Protein AF-A0A2G2ZQM7-F1 (afdb_monomer_lite)

pLDDT: mean 71.85, std 14.12, range [36.72, 92.0]

Structure (mmCIF, N/CA/C/O backbone):
data_AF-A0A2G2ZQM7-F1
#
_entry.id   AF-A0A2G2ZQM7-F1
#
loop_
_atom_site.group_PDB
_atom_site.id
_atom_site.type_symbol
_atom_site.label_atom_id
_atom_site.label_alt_id
_atom_site.label_comp_id
_atom_site.label_asym_id
_atom_site.label_entity_id
_atom_site.label_seq_id
_atom_site.pdbx_PDB_ins_code
_atom_site.Cartn_x
_atom_site.Cartn_y
_atom_site.Cartn_z
_atom_site.occupancy
_atom_site.B_iso_or_equiv
_atom_site.auth_seq_id
_atom_site.auth_comp_id
_atom_site.auth_asym_id
_atom_site.auth_atom_id
_atom_site.pdbx_PDB_model_num
ATOM 1 N N . MET A 1 1 ? -28.831 5.218 14.783 1.00 67.31 1 MET A N 1
ATOM 2 C CA . MET A 1 1 ? -27.540 4.769 14.214 1.00 67.31 1 MET A CA 1
ATOM 3 C C . MET A 1 1 ? -26.552 4.691 15.359 1.00 67.31 1 MET A C 1
ATOM 5 O O . MET A 1 1 ? -26.588 5.583 16.193 1.00 67.31 1 MET A O 1
ATOM 9 N N . ALA A 1 2 ? -25.766 3.619 15.454 1.00 77.88 2 ALA A N 1
ATOM 10 C CA . ALA A 1 2 ? -24.727 3.520 16.478 1.00 77.88 2 ALA A CA 1
ATOM 11 C C . ALA A 1 2 ? -23.602 4.521 16.178 1.00 77.88 2 ALA A C 1
ATOM 13 O O . ALA A 1 2 ? -23.262 4.715 15.007 1.00 77.88 2 ALA A O 1
ATOM 14 N N . ASP A 1 3 ? -23.059 5.153 17.216 1.00 80.06 3 ASP A N 1
ATOM 15 C CA . ASP A 1 3 ? -21.901 6.029 17.086 1.00 80.06 3 ASP A CA 1
ATOM 16 C C . ASP A 1 3 ? -20.621 5.185 17.069 1.00 80.06 3 ASP A C 1
ATOM 18 O O . ASP A 1 3 ? -20.220 4.597 18.070 1.00 80.06 3 ASP A O 1
ATOM 22 N N . TRP A 1 4 ? -19.997 5.090 15.897 1.00 80.69 4 TRP A N 1
ATOM 23 C CA . TRP A 1 4 ? -18.738 4.366 15.711 1.00 80.69 4 TRP A CA 1
ATOM 24 C C . TRP A 1 4 ? -17.511 5.226 16.050 1.00 80.69 4 TRP A C 1
ATOM 26 O O . TRP A 1 4 ? -16.384 4.728 16.001 1.00 80.69 4 TRP A O 1
ATOM 36 N N . SER A 1 5 ? -17.700 6.509 16.385 1.00 77.06 5 SER A N 1
ATOM 37 C CA . SER A 1 5 ? -16.606 7.408 16.763 1.00 77.06 5 SER A CA 1
ATOM 38 C C . SER A 1 5 ? -16.011 7.0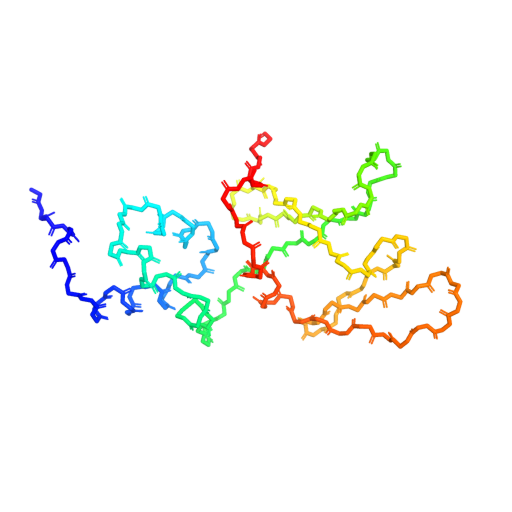68 18.134 1.00 77.06 5 SER A C 1
ATOM 40 O O . SER A 1 5 ? -14.817 7.285 18.346 1.00 77.06 5 SER A O 1
ATOM 42 N N . GLU A 1 6 ? -16.805 6.445 19.009 1.00 81.75 6 GLU A N 1
ATOM 43 C CA . GLU A 1 6 ? -16.419 5.997 20.355 1.00 81.75 6 GLU A CA 1
ATOM 44 C C . GLU A 1 6 ? -15.891 4.551 20.390 1.00 81.75 6 GLU A C 1
ATOM 46 O O . GLU A 1 6 ? -15.686 3.978 21.463 1.00 81.75 6 GLU A O 1
ATOM 51 N N . LEU A 1 7 ? -15.664 3.931 19.225 1.00 86.81 7 LEU A N 1
ATOM 52 C CA . LEU A 1 7 ? -15.169 2.560 19.165 1.00 86.81 7 LEU A CA 1
ATOM 53 C C . LEU A 1 7 ? -13.805 2.439 19.865 1.00 86.81 7 LEU A C 1
ATOM 55 O O . LEU A 1 7 ? -12.894 3.239 19.642 1.00 86.81 7 LEU A O 1
ATOM 59 N N . GLN A 1 8 ? -13.656 1.400 20.689 1.00 90.25 8 GLN A N 1
ATOM 60 C CA . GLN A 1 8 ? -12.421 1.145 21.425 1.00 90.25 8 GLN A CA 1
ATOM 61 C C . GLN A 1 8 ? -11.218 1.013 20.484 1.00 90.25 8 GLN A C 1
ATOM 63 O O . GLN A 1 8 ? -11.289 0.385 19.425 1.00 90.25 8 GLN A O 1
ATOM 68 N N . HIS A 1 9 ? -10.083 1.560 20.918 1.00 89.69 9 HIS A N 1
ATOM 69 C CA . HIS A 1 9 ? -8.844 1.581 20.143 1.00 89.69 9 HIS A CA 1
ATOM 70 C C . HIS A 1 9 ? -8.402 0.179 19.689 1.00 89.69 9 HIS A C 1
ATOM 72 O O . HIS A 1 9 ? -7.989 -0.002 18.545 1.00 89.69 9 HIS A O 1
ATOM 78 N N . ASP A 1 10 ? -8.547 -0.831 20.547 1.00 90.19 10 ASP A N 1
ATOM 79 C CA . ASP A 1 10 ? -8.153 -2.208 20.229 1.00 90.19 10 ASP A CA 1
ATOM 80 C C . ASP A 1 10 ? -8.984 -2.802 19.086 1.00 90.19 10 ASP A C 1
ATOM 82 O O . ASP A 1 10 ? -8.451 -3.495 18.218 1.00 90.19 10 ASP A O 1
ATOM 86 N N . LEU A 1 11 ? -10.274 -2.462 19.018 1.00 92.00 11 LEU A N 1
ATOM 87 C CA . LEU A 1 11 ? -11.148 -2.885 17.926 1.00 92.00 11 LEU A CA 1
ATOM 88 C C . LEU A 1 11 ? -10.771 -2.194 16.616 1.00 92.00 11 LEU A C 1
ATOM 90 O O . LEU A 1 11 ? -10.732 -2.847 15.576 1.00 92.00 11 LEU A O 1
ATOM 94 N N . LEU A 1 12 ? -10.415 -0.907 16.656 1.00 91.38 12 LEU A N 1
ATOM 95 C CA . LEU A 1 12 ? -9.915 -0.192 15.478 1.00 91.38 12 LEU A CA 1
ATOM 96 C C . LEU A 1 12 ? -8.636 -0.833 14.924 1.00 91.38 12 LEU A C 1
ATOM 98 O O . LEU A 1 12 ? -8.486 -0.946 13.706 1.00 91.38 12 LEU A O 1
ATOM 102 N N . VAL A 1 13 ? -7.733 -1.292 15.800 1.00 90.88 13 VAL A N 1
ATOM 103 C CA . VAL A 1 13 ? -6.507 -2.004 15.401 1.00 90.88 13 VAL A CA 1
ATOM 104 C C . VAL A 1 13 ? -6.841 -3.330 14.716 1.00 90.88 13 VAL A C 1
ATOM 106 O O . VAL A 1 13 ? -6.211 -3.682 13.718 1.00 90.88 13 VAL A O 1
ATOM 109 N N . VAL A 1 14 ? -7.826 -4.073 15.225 1.00 90.81 14 VAL A N 1
ATOM 110 C CA . VAL A 1 14 ? -8.284 -5.316 14.587 1.00 90.81 14 VAL A CA 1
ATOM 111 C C . VAL A 1 14 ? -8.900 -5.021 13.221 1.00 90.81 14 VAL A C 1
ATOM 113 O O . VAL A 1 14 ? -8.526 -5.663 12.245 1.00 90.81 14 VAL A O 1
ATOM 116 N N . ILE A 1 15 ? -9.776 -4.018 13.123 1.00 90.56 15 ILE A N 1
ATOM 117 C CA . ILE A 1 15 ? -10.425 -3.638 11.862 1.00 90.56 15 ILE A CA 1
ATOM 118 C C . ILE A 1 15 ? -9.377 -3.280 10.812 1.00 90.56 15 ILE A C 1
ATOM 120 O O . ILE A 1 15 ? -9.380 -3.864 9.732 1.00 90.56 15 ILE A O 1
ATOM 124 N N . VAL A 1 16 ? -8.439 -2.382 11.124 1.00 88.94 16 VAL A N 1
ATOM 125 C CA . VAL A 1 16 ? -7.451 -1.927 10.135 1.00 88.94 16 VAL A CA 1
ATOM 126 C C . VAL A 1 16 ? -6.531 -3.059 9.656 1.00 88.94 16 VAL A C 1
ATOM 128 O O . VAL A 1 16 ? -6.118 -3.063 8.498 1.00 88.94 16 VAL A O 1
ATOM 131 N N . LYS A 1 17 ? -6.252 -4.055 10.511 1.00 88.56 17 LYS A N 1
ATOM 132 C CA . LYS A 1 17 ? -5.472 -5.252 10.154 1.00 88.56 17 LYS A CA 1
ATOM 133 C C . LYS A 1 17 ? -6.198 -6.168 9.175 1.00 88.56 17 LYS A C 1
ATOM 135 O O . LYS A 1 17 ? -5.524 -6.888 8.439 1.00 88.56 17 LYS A O 1
ATOM 140 N N . LEU A 1 18 ? -7.532 -6.144 9.181 1.00 87.88 18 LEU A N 1
ATOM 141 C CA . LEU A 1 18 ? -8.398 -6.923 8.293 1.00 87.88 18 LEU A CA 1
ATOM 142 C C . LEU A 1 18 ? -8.670 -6.222 6.955 1.00 87.88 18 LEU A C 1
ATOM 144 O O . LEU A 1 18 ? -9.203 -6.843 6.037 1.00 87.88 18 LEU A O 1
ATOM 148 N N . ILE A 1 19 ? -8.300 -4.945 6.820 1.00 86.19 19 ILE A N 1
ATOM 149 C CA . ILE A 1 19 ? -8.434 -4.225 5.557 1.00 86.19 19 ILE A CA 1
ATOM 150 C C . ILE A 1 19 ? -7.381 -4.737 4.566 1.00 86.19 19 ILE A C 1
ATOM 152 O O . ILE A 1 19 ? -6.170 -4.584 4.767 1.00 86.19 19 ILE A O 1
ATOM 156 N N . ASN A 1 20 ? -7.871 -5.323 3.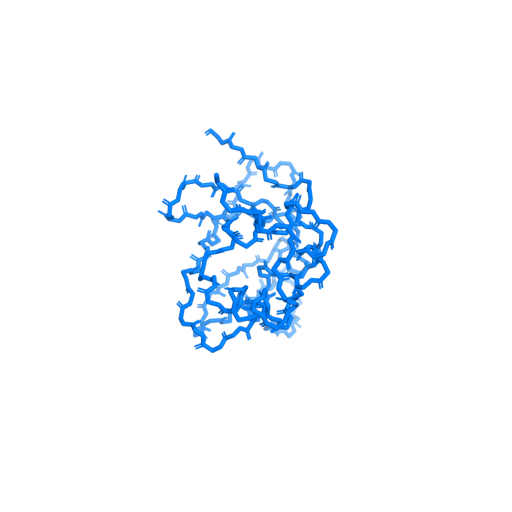473 1.00 81.19 20 ASN A N 1
ATOM 157 C CA . ASN A 1 20 ? -7.051 -5.948 2.431 1.00 81.19 20 ASN A CA 1
ATOM 158 C C . ASN A 1 20 ? -6.781 -5.031 1.232 1.00 81.19 20 ASN A C 1
ATOM 160 O O . ASN A 1 20 ? -5.840 -5.279 0.475 1.00 81.19 20 ASN A O 1
ATOM 164 N N . LEU A 1 21 ? -7.598 -3.991 1.062 1.00 79.06 21 LEU A N 1
ATOM 165 C CA . LEU A 1 21 ? -7.498 -3.017 -0.018 1.00 79.06 21 LEU A CA 1
ATOM 166 C C . LEU A 1 21 ? -6.836 -1.739 0.497 1.00 79.06 21 LEU A C 1
ATOM 168 O O . LEU A 1 21 ? -7.164 -1.230 1.569 1.00 79.06 21 LEU A O 1
ATOM 172 N N . ILE A 1 22 ? -5.879 -1.215 -0.263 1.00 78.06 22 ILE A N 1
ATOM 173 C CA . ILE A 1 22 ? -5.207 0.046 0.079 1.00 78.06 22 ILE A CA 1
ATOM 174 C C . ILE A 1 22 ? -6.197 1.209 0.053 1.00 78.06 22 ILE A C 1
ATOM 176 O O . ILE A 1 22 ? -6.111 2.112 0.874 1.00 78.06 22 ILE A O 1
ATOM 180 N N . GLU A 1 23 ? -7.168 1.155 -0.843 1.00 78.94 23 GLU A N 1
ATOM 181 C CA . GLU A 1 23 ? -8.231 2.131 -1.024 1.00 78.94 23 GLU A CA 1
ATOM 182 C C . GLU A 1 23 ? -9.060 2.284 0.245 1.00 78.94 23 GLU A C 1
ATOM 184 O O . GLU A 1 23 ? -9.154 3.377 0.801 1.00 78.94 23 GLU A O 1
ATOM 189 N N . ASP A 1 24 ? -9.570 1.162 0.749 1.00 85.44 24 ASP A N 1
ATOM 190 C CA . ASP A 1 24 ? -10.365 1.116 1.971 1.00 85.44 24 ASP A CA 1
ATOM 191 C C . ASP A 1 24 ? -9.543 1.565 3.179 1.00 85.44 24 ASP A C 1
ATOM 193 O O . ASP A 1 24 ? -10.053 2.234 4.077 1.00 85.44 24 ASP A O 1
ATOM 197 N N . TYR A 1 25 ? -8.245 1.258 3.194 1.00 85.50 25 TYR A N 1
ATOM 198 C CA . TYR A 1 25 ? -7.353 1.717 4.250 1.00 85.50 25 TYR A CA 1
ATOM 199 C C . TYR A 1 25 ? -7.134 3.230 4.208 1.00 85.50 25 TYR A C 1
ATOM 201 O O . TYR A 1 25 ? -7.102 3.887 5.252 1.00 85.50 25 TYR A O 1
ATOM 209 N N . LEU A 1 26 ? -6.986 3.805 3.014 1.00 81.50 26 LEU A N 1
ATOM 210 C CA . LEU A 1 26 ? -6.871 5.249 2.854 1.00 81.50 26 LEU A CA 1
ATOM 211 C C . LEU A 1 26 ? -8.167 5.933 3.293 1.00 81.50 26 LEU A C 1
ATOM 213 O O . LEU A 1 26 ? -8.101 6.892 4.060 1.00 81.50 26 LEU A O 1
ATOM 217 N N . SER A 1 27 ? -9.329 5.394 2.920 1.00 87.31 27 SER A N 1
ATOM 218 C CA . SER A 1 27 ? -10.622 5.875 3.412 1.00 87.31 27 SER A CA 1
ATOM 219 C C . SER A 1 27 ? -10.722 5.780 4.937 1.00 87.31 27 SER A C 1
ATOM 221 O O . SER A 1 27 ? -11.035 6.781 5.584 1.00 87.31 27 SER A O 1
ATOM 223 N N . PHE A 1 28 ? -10.355 4.639 5.529 1.00 89.06 28 PHE A N 1
ATOM 224 C CA . PHE A 1 28 ? -10.327 4.426 6.982 1.00 89.06 28 PHE A CA 1
ATOM 225 C C . PHE A 1 28 ? -9.510 5.509 7.700 1.00 89.06 28 PHE A C 1
ATOM 227 O O . PHE A 1 28 ? -9.928 6.066 8.715 1.00 89.06 28 PHE A O 1
ATOM 234 N N . ARG A 1 29 ? -8.353 5.864 7.135 1.00 87.19 29 ARG A N 1
ATOM 235 C CA . ARG A 1 29 ? -7.428 6.853 7.697 1.00 87.19 29 ARG A CA 1
ATOM 236 C C . ARG A 1 29 ? -7.967 8.289 7.664 1.00 87.19 29 ARG A C 1
ATOM 238 O O . ARG A 1 29 ? -7.479 9.125 8.419 1.00 87.19 29 ARG A O 1
ATOM 245 N N . THR A 1 30 ? -8.957 8.580 6.819 1.00 87.31 30 THR A N 1
ATOM 246 C CA . THR A 1 30 ? -9.537 9.929 6.656 1.00 87.31 30 THR A CA 1
ATOM 247 C C . THR A 1 30 ? -10.762 10.212 7.526 1.00 87.31 30 THR A C 1
ATOM 249 O O . THR A 1 30 ? -11.210 11.353 7.562 1.00 87.31 30 THR A O 1
ATOM 252 N N . ILE A 1 31 ? -11.285 9.219 8.254 1.00 88.12 31 ILE A N 1
ATOM 253 C CA . ILE A 1 31 ? -12.535 9.352 9.023 1.00 88.12 31 ILE A CA 1
ATOM 254 C C . ILE A 1 31 ? -12.410 10.401 10.134 1.00 88.12 31 ILE A C 1
ATOM 256 O O . ILE A 1 31 ? -13.164 11.371 10.174 1.00 88.12 31 ILE A O 1
ATOM 260 N N . CYS A 1 32 ? -11.457 10.222 11.050 1.00 88.06 32 CYS A N 1
ATOM 261 C CA . CYS A 1 32 ? -11.164 11.183 12.111 1.00 88.06 32 CYS A CA 1
ATOM 262 C C . CYS A 1 32 ? -9.764 10.941 12.700 1.00 88.06 32 CYS A C 1
ATOM 264 O O . CYS A 1 32 ? -9.055 10.007 12.318 1.00 88.06 32 CYS A O 1
ATOM 266 N N . LYS A 1 33 ? -9.353 11.782 13.659 1.00 87.25 33 LYS A N 1
ATOM 267 C CA . LYS A 1 33 ? -8.008 11.717 14.256 1.00 87.25 33 LYS A CA 1
ATOM 268 C C . LYS A 1 33 ? -7.710 10.380 14.947 1.00 87.25 33 LYS A C 1
ATOM 270 O O . LYS A 1 33 ? -6.592 9.894 14.812 1.00 87.25 33 LYS A O 1
ATOM 275 N N . SER A 1 34 ? -8.665 9.777 15.660 1.00 87.50 34 SER A N 1
ATOM 276 C CA . SER A 1 34 ? -8.431 8.503 16.362 1.00 87.50 34 SER A CA 1
ATOM 277 C C . SER A 1 34 ? -8.180 7.352 15.384 1.00 87.50 34 SER A C 1
ATOM 279 O O . SER A 1 34 ? -7.240 6.584 15.565 1.00 87.50 34 SER A O 1
ATOM 281 N N . TRP A 1 35 ? -8.935 7.295 14.287 1.00 90.56 35 TRP A N 1
ATOM 282 C CA . TRP A 1 35 ? -8.758 6.296 13.229 1.00 90.56 35 TRP A CA 1
ATOM 283 C C . TRP A 1 35 ? -7.458 6.526 12.450 1.00 90.56 35 TRP A C 1
ATOM 285 O O . TRP A 1 35 ? -6.722 5.579 12.169 1.00 90.56 35 TRP A O 1
ATOM 295 N N . TYR A 1 36 ? -7.117 7.791 12.179 1.00 88.50 36 TYR A N 1
ATOM 296 C CA . TYR A 1 36 ? -5.854 8.164 11.540 1.00 88.50 36 TYR A CA 1
ATOM 297 C C . TYR A 1 36 ? -4.629 7.666 12.320 1.00 88.50 36 TYR A C 1
ATOM 299 O O . TYR A 1 36 ? -3.679 7.168 11.716 1.00 88.50 36 TYR A O 1
ATO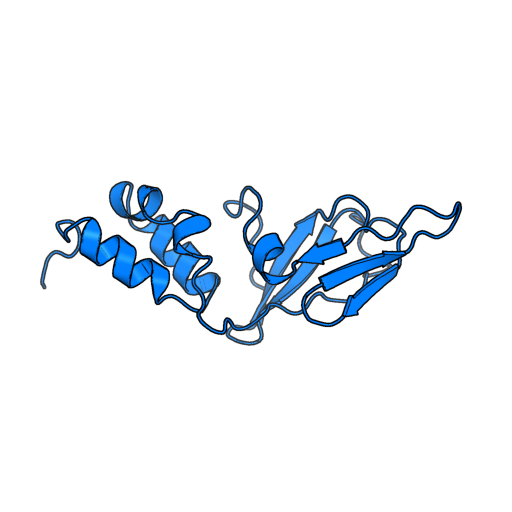M 307 N N . VAL A 1 37 ? -4.646 7.798 13.652 1.00 88.50 37 VAL A N 1
ATOM 308 C CA . VAL A 1 37 ? -3.545 7.367 14.531 1.00 88.50 37 VAL A CA 1
ATOM 309 C C . VAL A 1 37 ? -3.385 5.846 14.519 1.00 88.50 37 VAL A C 1
ATOM 311 O O . VAL A 1 37 ? -2.259 5.352 14.511 1.00 88.50 37 VAL A O 1
ATOM 314 N N . VAL A 1 38 ? -4.491 5.101 14.462 1.00 90.19 38 VAL A N 1
ATOM 315 C CA . VAL A 1 38 ? -4.481 3.631 14.399 1.00 90.19 38 VAL A CA 1
ATOM 316 C C . VAL A 1 38 ? -4.009 3.116 13.036 1.00 90.19 38 VAL A C 1
ATOM 318 O O . VAL A 1 38 ? -3.365 2.063 12.959 1.00 90.19 38 VAL A O 1
ATOM 321 N N . ALA A 1 39 ? -4.285 3.862 11.965 1.00 87.81 39 ALA A N 1
ATOM 322 C CA . ALA A 1 39 ? -3.887 3.563 10.593 1.00 87.81 39 ALA A CA 1
ATOM 323 C C . ALA A 1 39 ? -2.380 3.782 10.365 1.00 87.81 39 ALA A C 1
ATOM 325 O O . ALA A 1 39 ? -1.935 4.690 9.652 1.00 87.81 39 ALA A O 1
ATOM 326 N N . THR A 1 40 ? -1.581 2.923 10.995 1.00 85.56 40 THR A N 1
ATOM 327 C CA . THR A 1 40 ? -0.130 2.855 10.833 1.00 85.56 40 THR A CA 1
ATOM 328 C C . THR A 1 40 ? 0.259 1.796 9.806 1.00 85.56 40 THR A C 1
ATOM 330 O O . THR A 1 40 ? -0.411 0.775 9.648 1.00 85.56 40 THR A O 1
ATOM 333 N N . LYS A 1 41 ? 1.421 1.984 9.167 1.00 75.62 41 LYS A N 1
ATOM 334 C CA . LYS A 1 41 ? 2.008 0.995 8.246 1.00 75.62 41 LYS A CA 1
ATOM 335 C C . LYS A 1 41 ? 2.173 -0.384 8.896 1.00 75.62 41 LYS A C 1
ATOM 337 O O . LYS A 1 41 ? 1.988 -1.385 8.221 1.00 75.62 41 LYS A O 1
ATOM 342 N N . GLY A 1 42 ? 2.504 -0.448 10.187 1.00 79.62 42 GLY A N 1
ATOM 343 C CA . GLY A 1 42 ? 2.639 -1.718 10.909 1.00 79.62 42 GLY A CA 1
ATOM 344 C C . GLY A 1 42 ? 1.307 -2.448 11.071 1.00 79.62 42 GLY A C 1
ATOM 345 O O . GLY A 1 42 ? 1.248 -3.657 10.885 1.00 79.62 42 GLY A O 1
ATOM 346 N N . ASN A 1 43 ? 0.229 -1.710 11.342 1.00 81.81 43 ASN A N 1
ATOM 347 C CA . ASN A 1 43 ? -1.107 -2.292 11.444 1.00 81.81 43 ASN A CA 1
ATOM 348 C C . ASN A 1 43 ? -1.682 -2.666 10.075 1.00 81.81 43 ASN A C 1
ATOM 350 O O . ASN A 1 43 ? -2.425 -3.637 9.979 1.00 81.81 43 ASN A O 1
ATOM 354 N N . PHE A 1 44 ? -1.312 -1.938 9.020 1.00 76.00 44 PHE A N 1
ATOM 355 C CA . PHE A 1 44 ? -1.672 -2.331 7.665 1.00 76.00 44 PHE A CA 1
ATOM 356 C C . PHE A 1 44 ? -0.822 -3.487 7.153 1.00 76.00 44 PHE A C 1
ATOM 358 O O . PHE A 1 44 ? -1.329 -4.290 6.410 1.00 76.00 44 PHE A O 1
ATOM 365 N N . ASN A 1 45 ? 0.447 -3.642 7.512 1.00 70.25 45 ASN A N 1
ATOM 366 C CA . ASN A 1 45 ? 1.265 -4.749 7.001 1.00 70.25 45 ASN A CA 1
ATOM 367 C C . ASN A 1 45 ? 0.998 -6.064 7.765 1.00 70.25 45 ASN A C 1
ATOM 369 O O . ASN A 1 45 ? 1.917 -6.643 8.337 1.00 70.25 45 ASN A O 1
ATOM 373 N N . SER A 1 46 ? -0.262 -6.509 7.797 1.00 67.94 46 SER A N 1
ATOM 374 C CA . SER A 1 46 ? -0.668 -7.815 8.326 1.00 67.94 46 SER A CA 1
ATOM 375 C C . SER A 1 46 ? -0.322 -8.951 7.357 1.00 67.94 46 SER A C 1
ATOM 377 O O . SER A 1 46 ? -0.179 -8.722 6.154 1.00 67.94 46 SER A O 1
ATOM 379 N N . ASP A 1 47 ? -0.264 -10.187 7.867 1.00 66.62 47 ASP A N 1
ATOM 380 C CA . ASP A 1 47 ? 0.029 -11.410 7.094 1.00 66.62 47 ASP A CA 1
ATOM 381 C C . ASP A 1 47 ? -1.067 -11.793 6.077 1.00 66.62 47 ASP A C 1
ATOM 383 O O . ASP A 1 47 ? -1.011 -12.851 5.448 1.00 66.62 47 ASP A O 1
ATOM 387 N N . LEU A 1 48 ? -2.092 -10.953 5.908 1.00 67.69 48 LEU A N 1
ATOM 388 C CA . LEU A 1 48 ? -3.188 -11.229 4.992 1.00 67.69 48 LEU A CA 1
ATOM 389 C C . LEU A 1 48 ? -2.754 -11.063 3.526 1.00 67.69 48 LEU A C 1
ATOM 391 O O . LEU A 1 48 ? -2.062 -10.095 3.178 1.00 67.69 48 LEU A O 1
ATOM 395 N N . PRO A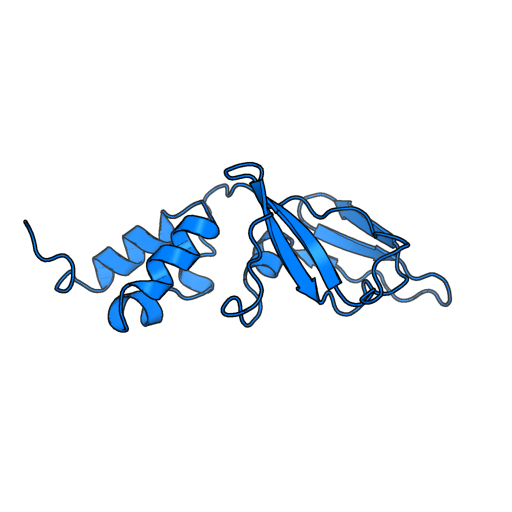 1 49 ? -3.194 -11.970 2.633 1.00 64.81 49 PRO A N 1
ATOM 396 C CA . PRO A 1 49 ? -2.959 -11.837 1.205 1.00 64.81 49 PRO A CA 1
ATOM 397 C C . PRO A 1 49 ? -3.709 -10.611 0.671 1.00 64.81 49 PRO A C 1
ATOM 399 O O . PRO A 1 49 ? -4.935 -10.573 0.624 1.00 64.81 49 PRO A O 1
ATOM 402 N N . ARG A 1 50 ? -2.947 -9.591 0.268 1.00 72.69 50 ARG A N 1
ATOM 403 C CA . ARG A 1 50 ? -3.471 -8.327 -0.272 1.00 72.69 50 ARG A CA 1
ATOM 404 C C . ARG A 1 50 ? -3.479 -8.334 -1.786 1.00 72.69 50 ARG A C 1
ATOM 406 O O . ARG A 1 50 ? -2.560 -8.886 -2.399 1.00 72.69 50 ARG A O 1
ATOM 413 N N . VAL A 1 51 ? -4.474 -7.659 -2.359 1.00 72.12 51 VAL A N 1
ATOM 414 C CA . VAL A 1 51 ? -4.537 -7.398 -3.799 1.00 72.12 51 VAL A CA 1
ATOM 415 C C . VAL A 1 51 ? -3.425 -6.402 -4.143 1.00 72.12 51 VAL A C 1
ATOM 417 O O . VAL A 1 51 ? -3.434 -5.279 -3.632 1.00 72.12 51 VAL A O 1
ATOM 420 N N . PRO A 1 52 ? -2.427 -6.796 -4.951 1.00 72.69 52 PRO A N 1
ATOM 421 C CA . PRO A 1 52 ? -1.364 -5.888 -5.336 1.00 72.69 52 PRO A CA 1
ATOM 422 C C . PRO A 1 52 ? -1.883 -4.878 -6.359 1.00 72.69 52 PRO A C 1
ATOM 424 O O . PRO A 1 52 ? -2.724 -5.194 -7.200 1.00 72.69 52 PRO A O 1
ATOM 427 N N . TRP A 1 53 ? -1.330 -3.671 -6.320 1.00 77.62 53 TRP A N 1
ATOM 428 C CA . TRP A 1 53 ? -1.481 -2.728 -7.420 1.00 77.62 53 TRP A CA 1
ATOM 429 C C . TRP A 1 53 ? -0.468 -3.048 -8.516 1.00 77.62 53 TRP A C 1
ATOM 431 O O . TRP A 1 53 ? 0.691 -3.362 -8.234 1.00 77.62 53 TRP A O 1
ATOM 441 N N . LEU A 1 54 ? -0.905 -2.956 -9.768 1.00 78.81 54 LEU A N 1
ATOM 442 C CA . LEU A 1 54 ? -0.095 -3.266 -10.938 1.00 78.81 54 LEU A CA 1
ATOM 443 C C . LEU A 1 54 ? 0.697 -2.036 -11.362 1.00 78.81 54 LEU A C 1
ATOM 445 O O . LEU A 1 54 ? 0.120 -1.028 -11.749 1.00 78.81 54 LEU A O 1
ATOM 449 N N . MET A 1 55 ? 2.022 -2.105 -11.317 1.00 79.06 55 MET A N 1
ATOM 450 C CA . MET A 1 55 ? 2.847 -1.037 -11.875 1.00 79.06 55 MET A CA 1
ATOM 451 C C . MET A 1 55 ? 2.695 -1.014 -13.402 1.00 79.06 55 MET A C 1
ATOM 453 O O . MET A 1 55 ? 2.894 -2.032 -14.064 1.00 79.06 55 MET A O 1
ATOM 457 N N . LEU A 1 56 ? 2.351 0.145 -13.954 1.00 79.62 56 LEU A N 1
ATOM 458 C CA . LEU A 1 56 ? 2.252 0.361 -15.392 1.00 79.62 56 LEU A CA 1
ATOM 459 C C . LEU A 1 56 ? 3.641 0.585 -16.002 1.00 79.62 56 LEU A C 1
ATOM 461 O O . LEU A 1 56 ? 4.589 0.990 -15.320 1.00 79.62 56 LEU A O 1
ATOM 465 N N . ALA A 1 57 ? 3.747 0.308 -17.302 1.00 76.12 57 ALA A N 1
ATOM 466 C CA . ALA A 1 57 ? 4.952 0.581 -18.073 1.00 76.12 57 ALA A CA 1
ATOM 467 C C . ALA A 1 57 ? 5.301 2.079 -18.050 1.00 76.12 57 ALA A C 1
ATOM 469 O O . ALA A 1 57 ? 4.453 2.929 -17.774 1.00 76.12 57 ALA A O 1
ATOM 470 N N . GLU A 1 58 ? 6.572 2.394 -18.315 1.00 73.25 58 GLU A N 1
ATOM 471 C CA . GLU A 1 58 ? 6.970 3.788 -18.515 1.00 73.25 58 GLU A CA 1
ATOM 472 C C . GLU A 1 58 ? 6.263 4.343 -19.739 1.00 73.25 58 GLU A C 1
ATOM 474 O O . GLU A 1 58 ? 6.254 3.707 -20.791 1.00 73.25 58 GLU A O 1
ATOM 479 N N . ASP A 1 59 ? 5.692 5.522 -19.570 1.00 72.25 59 ASP A N 1
ATOM 480 C CA . ASP A 1 59 ? 5.056 6.261 -20.639 1.00 72.25 59 ASP A CA 1
ATOM 481 C C . ASP A 1 59 ? 6.119 7.184 -21.240 1.00 72.25 59 ASP A C 1
ATOM 483 O O . ASP A 1 59 ? 6.749 7.963 -20.519 1.00 72.25 59 ASP A O 1
ATOM 487 N N . GLU A 1 60 ? 6.418 7.020 -22.529 1.00 68.06 60 GLU A N 1
ATOM 488 C CA . GLU A 1 60 ? 7.515 7.756 -23.170 1.00 68.06 60 GLU A CA 1
ATOM 489 C C . GLU A 1 60 ? 7.205 9.250 -23.315 1.00 68.06 60 GLU A C 1
ATOM 491 O O . GLU A 1 60 ? 8.148 10.044 -23.381 1.00 68.06 60 GLU A O 1
ATOM 496 N N . ASP A 1 61 ? 5.919 9.602 -23.268 1.00 69.44 61 ASP A N 1
ATOM 497 C CA . ASP A 1 61 ? 5.383 10.956 -23.401 1.00 69.44 61 ASP A CA 1
ATOM 498 C C . ASP A 1 61 ? 5.110 11.639 -22.042 1.00 69.44 61 ASP A C 1
ATOM 500 O O . ASP A 1 61 ? 4.675 12.789 -22.003 1.00 69.44 61 ASP A O 1
ATOM 504 N N . ASP A 1 62 ? 5.353 10.965 -20.907 1.00 69.88 62 ASP A N 1
ATOM 505 C CA . ASP A 1 62 ? 5.204 11.574 -19.576 1.00 69.88 62 ASP A CA 1
ATOM 506 C C . ASP A 1 62 ? 6.451 12.411 -19.246 1.00 69.88 62 ASP A C 1
ATOM 508 O O . ASP A 1 62 ? 7.556 11.885 -19.064 1.00 69.88 62 ASP A O 1
ATOM 512 N N . ASP A 1 63 ? 6.262 13.730 -19.149 1.00 65.38 63 ASP A N 1
ATOM 513 C CA . ASP A 1 63 ? 7.304 14.697 -18.776 1.00 65.38 63 ASP A CA 1
ATOM 514 C C . ASP A 1 63 ? 7.948 14.361 -17.420 1.00 65.38 63 ASP A C 1
ATOM 516 O O . ASP A 1 63 ? 9.117 14.671 -17.168 1.00 65.38 63 ASP A O 1
ATOM 520 N N . ASP A 1 64 ? 7.212 13.680 -16.539 1.00 69.00 64 ASP A N 1
ATOM 521 C CA . ASP A 1 64 ? 7.677 13.292 -15.217 1.00 69.00 64 ASP A CA 1
ATOM 522 C C . ASP A 1 64 ? 8.081 11.813 -15.160 1.00 69.00 64 ASP A C 1
ATOM 524 O O . ASP A 1 64 ? 7.418 10.952 -14.570 1.00 69.00 64 ASP A O 1
ATOM 528 N N . ARG A 1 65 ? 9.272 11.535 -15.699 1.00 67.00 65 ARG A N 1
ATOM 529 C CA . ARG A 1 65 ? 9.917 10.211 -15.626 1.00 67.00 65 ARG A CA 1
ATOM 530 C C . ARG A 1 65 ? 10.358 9.805 -14.219 1.00 67.00 65 ARG A C 1
ATOM 532 O O . ARG A 1 65 ? 10.915 8.720 -14.032 1.00 67.00 65 ARG A O 1
ATOM 539 N N . THR A 1 66 ? 10.163 10.665 -13.216 1.00 70.06 66 THR A N 1
ATOM 540 C CA . THR A 1 66 ? 10.523 10.345 -11.829 1.00 70.06 66 THR A CA 1
ATOM 541 C C . THR A 1 66 ? 9.480 9.478 -11.132 1.00 70.06 66 THR A C 1
ATOM 543 O O . THR A 1 66 ? 9.781 8.821 -10.127 1.00 70.06 66 THR A O 1
ATOM 546 N N . CYS A 1 67 ? 8.281 9.409 -11.708 1.00 73.31 67 CYS A N 1
ATOM 547 C CA . CYS A 1 67 ? 7.138 8.712 -11.155 1.00 73.31 67 CYS A CA 1
ATOM 548 C C . CYS A 1 67 ? 6.766 7.450 -11.937 1.00 73.31 67 CYS A C 1
ATOM 550 O O . CYS A 1 67 ? 6.898 7.363 -13.153 1.00 73.31 67 CYS A O 1
ATOM 552 N N . ARG A 1 68 ? 6.244 6.457 -11.216 1.00 77.44 68 ARG A N 1
ATOM 553 C CA . ARG A 1 68 ? 5.597 5.269 -11.771 1.00 77.44 68 ARG A CA 1
ATOM 554 C C . ARG A 1 68 ? 4.113 5.311 -11.453 1.00 77.44 68 ARG A C 1
ATOM 556 O O . ARG A 1 68 ? 3.717 5.684 -10.347 1.00 77.44 68 ARG A O 1
ATOM 563 N N . LYS A 1 69 ? 3.306 4.928 -12.436 1.00 81.50 69 LYS A N 1
ATOM 564 C CA . LYS A 1 69 ? 1.861 4.772 -12.288 1.00 81.50 69 LYS A CA 1
ATOM 565 C C . LYS A 1 69 ? 1.584 3.348 -11.807 1.00 81.50 69 LYS A C 1
ATOM 567 O O . LYS A 1 69 ? 2.182 2.396 -12.301 1.00 81.50 69 LYS A O 1
ATOM 572 N N . PHE A 1 70 ? 0.693 3.208 -10.843 1.00 81.00 70 PHE A N 1
ATOM 573 C CA . PHE A 1 70 ? 0.213 1.940 -10.318 1.00 81.00 70 PHE A CA 1
ATOM 574 C C . PHE A 1 70 ? -1.292 1.882 -10.525 1.00 81.00 70 PHE A C 1
ATOM 576 O O . PHE A 1 70 ? -1.978 2.853 -10.232 1.00 81.00 70 PHE A O 1
ATOM 583 N N . PHE A 1 71 ? -1.804 0.759 -11.001 1.00 82.25 71 PHE A N 1
ATOM 584 C CA . PHE A 1 71 ? -3.204 0.553 -11.325 1.00 82.25 71 PHE A CA 1
ATOM 585 C C . PHE A 1 71 ? -3.847 -0.431 -10.354 1.00 82.25 71 PHE A C 1
ATOM 587 O O . PHE A 1 71 ? -3.320 -1.522 -10.115 1.00 82.25 71 PHE A O 1
ATOM 594 N N . SER A 1 72 ? -5.004 -0.054 -9.822 1.00 80.75 72 SER A N 1
ATOM 595 C CA . SER A 1 72 ? -5.851 -0.951 -9.051 1.00 80.75 72 SER A CA 1
ATOM 596 C C . SER A 1 72 ? -6.802 -1.715 -9.959 1.00 80.75 72 SER A C 1
ATOM 598 O O . SER A 1 72 ? -7.638 -1.125 -10.642 1.00 80.75 72 SER A O 1
ATOM 600 N N . LEU A 1 73 ? -6.745 -3.045 -9.895 1.00 79.06 73 LEU A N 1
ATOM 601 C CA . LEU A 1 73 ? -7.741 -3.904 -10.541 1.00 79.06 73 LEU A CA 1
ATOM 602 C C . LEU A 1 73 ? -9.123 -3.811 -9.880 1.00 79.06 73 LEU A C 1
ATOM 604 O O . LEU A 1 73 ? -10.116 -4.172 -10.502 1.00 79.06 73 LEU A O 1
ATOM 608 N N . TYR A 1 74 ? -9.193 -3.368 -8.622 1.00 79.19 74 TYR A N 1
ATOM 609 C CA . TYR A 1 74 ? -10.433 -3.376 -7.851 1.00 79.19 74 TYR A CA 1
ATOM 610 C C . TYR A 1 74 ? -11.403 -2.282 -8.303 1.00 79.19 74 TYR A C 1
ATOM 612 O O . TYR A 1 74 ? -12.587 -2.542 -8.497 1.00 79.19 74 TYR A O 1
ATOM 620 N N . ASN A 1 75 ? -10.907 -1.058 -8.480 1.00 79.69 75 ASN A N 1
ATOM 621 C CA . ASN A 1 75 ? -11.750 0.100 -8.781 1.00 79.69 75 ASN A CA 1
ATOM 622 C C . ASN A 1 75 ? -11.234 0.971 -9.934 1.00 79.69 75 ASN A C 1
ATOM 624 O O . ASN A 1 75 ? -11.773 2.052 -10.165 1.00 79.69 75 ASN A O 1
ATOM 628 N N . GLY A 1 76 ? -10.191 0.524 -10.637 1.00 82.56 76 GLY A N 1
ATOM 629 C CA . GLY A 1 76 ? -9.620 1.238 -11.775 1.00 82.56 76 GLY A CA 1
ATOM 630 C C . GLY A 1 76 ? -8.845 2.506 -11.413 1.00 82.56 76 GLY A C 1
ATOM 631 O O . GLY A 1 76 ? -8.531 3.292 -12.302 1.00 82.56 76 GLY A O 1
ATOM 632 N N . MET A 1 77 ? -8.537 2.745 -10.133 1.00 81.81 77 MET A N 1
ATOM 633 C CA . MET A 1 77 ? -7.757 3.919 -9.741 1.00 81.81 77 MET A CA 1
ATOM 634 C C . MET A 1 77 ? -6.295 3.805 -10.169 1.00 81.81 77 MET A C 1
ATOM 636 O O . MET A 1 77 ? -5.706 2.721 -10.168 1.00 81.81 77 MET A O 1
ATOM 640 N N . VAL A 1 78 ? -5.699 4.961 -10.468 1.00 81.94 78 VAL A N 1
ATOM 641 C CA . VAL A 1 78 ? -4.274 5.095 -10.764 1.00 81.94 78 VAL A CA 1
ATOM 642 C C . VAL A 1 78 ? -3.598 5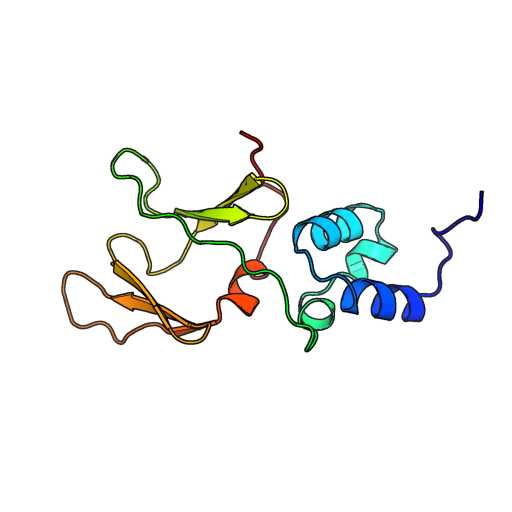.911 -9.664 1.00 81.94 78 VAL A C 1
ATOM 644 O O . VAL A 1 78 ? -4.033 7.003 -9.310 1.00 81.94 78 VAL A O 1
ATOM 647 N N . LEU A 1 79 ? -2.509 5.373 -9.131 1.00 77.94 79 LEU A N 1
ATOM 648 C CA . LEU A 1 79 ? -1.663 5.994 -8.123 1.00 77.94 79 LEU A CA 1
ATOM 649 C C . LEU A 1 79 ? -0.342 6.343 -8.789 1.00 77.94 79 LEU A C 1
ATOM 651 O O . LEU A 1 79 ? 0.349 5.462 -9.303 1.00 77.94 79 LEU A O 1
ATOM 655 N N . LYS A 1 80 ? 0.032 7.617 -8.754 1.00 78.56 80 LYS A N 1
ATOM 656 C CA . LYS A 1 80 ? 1.339 8.069 -9.228 1.00 78.56 80 LYS A CA 1
ATOM 657 C C . LYS A 1 80 ? 2.292 8.128 -8.039 1.00 78.56 80 LYS A C 1
ATOM 659 O O . LYS A 1 80 ? 1.963 8.718 -7.018 1.00 78.56 80 LYS A O 1
ATOM 664 N N . LYS A 1 81 ? 3.459 7.489 -8.141 1.00 74.88 81 LYS A N 1
ATOM 665 C CA . LYS A 1 81 ? 4.445 7.482 -7.057 1.00 74.88 81 LYS A CA 1
ATOM 666 C C . LYS A 1 81 ? 5.873 7.558 -7.565 1.00 74.88 81 LYS A C 1
ATOM 668 O O . LYS A 1 81 ? 6.259 6.801 -8.454 1.00 74.88 81 LYS A O 1
ATOM 673 N N . SER A 1 82 ? 6.679 8.418 -6.950 1.00 73.25 82 SER A N 1
ATOM 674 C CA . SER A 1 82 ? 8.106 8.497 -7.246 1.00 73.25 82 SER A CA 1
ATOM 675 C C . SER A 1 82 ? 8.835 7.252 -6.742 1.00 73.25 82 SER A C 1
ATOM 677 O O . SER A 1 82 ? 8.756 6.881 -5.568 1.00 73.25 82 SER A O 1
ATOM 679 N N . ILE A 1 83 ? 9.546 6.575 -7.646 1.00 71.31 83 ILE A N 1
ATOM 680 C CA . ILE A 1 83 ? 10.414 5.452 -7.283 1.00 71.31 83 ILE A CA 1
ATOM 681 C C . ILE A 1 83 ? 11.855 5.908 -7.460 1.00 71.31 83 ILE A C 1
ATOM 683 O O . ILE A 1 83 ? 12.386 5.970 -8.574 1.00 71.31 83 ILE A O 1
ATOM 687 N N . LEU A 1 84 ? 12.497 6.223 -6.335 1.00 62.09 84 LEU A N 1
ATOM 688 C CA . LEU A 1 84 ? 13.923 6.529 -6.298 1.00 62.09 84 LEU A CA 1
ATOM 689 C C . LEU A 1 84 ? 14.697 5.347 -6.899 1.00 62.09 84 LEU A C 1
ATOM 691 O O . LEU A 1 84 ? 14.584 4.219 -6.430 1.00 62.09 84 LEU A O 1
ATOM 695 N N . GLY A 1 85 ? 15.457 5.601 -7.965 1.00 63.00 85 GLY A N 1
ATOM 696 C CA . GLY A 1 85 ? 16.225 4.567 -8.665 1.00 63.00 85 GLY A CA 1
ATOM 697 C C . GLY A 1 85 ? 15.483 3.826 -9.783 1.00 63.00 85 GLY A C 1
ATOM 698 O O . GLY A 1 85 ? 16.090 2.955 -10.399 1.00 63.00 85 GLY A O 1
ATOM 699 N N . ALA A 1 86 ? 14.228 4.163 -10.099 1.00 63.25 86 ALA A N 1
ATOM 700 C CA . ALA A 1 86 ? 13.550 3.651 -11.298 1.00 63.25 86 ALA A CA 1
ATOM 701 C C . ALA A 1 86 ? 13.700 4.568 -12.523 1.00 63.25 86 ALA A C 1
ATOM 703 O O . ALA A 1 86 ? 13.418 4.136 -13.637 1.00 63.25 86 ALA A O 1
ATOM 704 N N . VAL A 1 87 ? 14.126 5.819 -12.333 1.00 66.38 87 VAL A N 1
ATOM 705 C CA . VAL A 1 87 ? 14.243 6.819 -13.407 1.00 66.38 87 VAL A CA 1
ATOM 706 C C . VAL A 1 87 ? 15.293 6.374 -14.423 1.00 66.38 87 VAL A C 1
ATOM 708 O O . VAL A 1 87 ? 16.459 6.207 -14.066 1.00 66.38 87 VAL A O 1
ATOM 711 N N . GLY A 1 88 ? 14.878 6.140 -15.672 1.00 65.81 88 GLY A N 1
ATOM 712 C CA . GLY A 1 88 ? 15.756 5.645 -16.741 1.00 65.81 88 GLY A CA 1
ATOM 713 C C . GLY A 1 88 ? 16.210 4.184 -16.591 1.00 65.81 88 GLY A C 1
ATOM 714 O O . GLY A 1 88 ? 17.035 3.710 -17.379 1.00 65.81 88 GLY A O 1
ATOM 715 N N . ASN A 1 89 ? 15.672 3.460 -15.604 1.00 71.19 89 ASN A N 1
ATOM 716 C CA . ASN A 1 89 ? 16.028 2.078 -15.299 1.00 71.19 89 ASN A CA 1
ATOM 717 C C . ASN A 1 89 ? 14.872 1.138 -15.655 1.00 71.19 89 ASN A C 1
ATOM 719 O O . ASN A 1 89 ? 13.702 1.445 -15.428 1.00 71.19 89 ASN A O 1
ATOM 723 N N . ARG A 1 90 ? 15.198 -0.048 -16.177 1.00 70.81 90 ARG A N 1
ATOM 724 C CA . ARG A 1 90 ? 14.192 -1.092 -16.403 1.00 70.81 90 ARG A CA 1
ATOM 725 C C . ARG A 1 90 ? 13.757 -1.655 -15.059 1.00 70.81 90 ARG A C 1
ATOM 727 O O . ARG A 1 90 ? 14.607 -1.939 -14.220 1.00 70.81 90 ARG A O 1
ATOM 734 N N . CYS A 1 91 ? 12.457 -1.830 -14.874 1.00 71.88 91 CYS A N 1
ATOM 735 C CA . CYS A 1 91 ? 11.898 -2.415 -13.663 1.00 71.88 91 CYS A CA 1
ATOM 736 C C . CYS A 1 91 ? 11.323 -3.800 -13.980 1.00 71.88 91 CYS A C 1
ATOM 738 O O . CYS A 1 91 ? 10.666 -3.969 -15.005 1.00 71.88 91 CYS A O 1
ATOM 740 N N . MET A 1 92 ? 11.578 -4.780 -13.120 1.00 69.06 92 MET A N 1
ATOM 741 C CA . MET A 1 92 ? 11.040 -6.138 -13.220 1.00 69.06 92 MET A CA 1
ATOM 742 C C . MET A 1 92 ? 10.470 -6.561 -11.874 1.00 69.06 92 MET A C 1
ATOM 744 O O . MET A 1 92 ? 10.981 -6.154 -10.832 1.00 69.06 92 MET A O 1
ATOM 748 N N . GLU A 1 93 ? 9.425 -7.378 -11.900 1.00 72.44 93 GLU A N 1
ATOM 749 C CA . GLU A 1 93 ? 8.891 -8.024 -10.707 1.00 72.44 93 GLU A CA 1
ATOM 750 C C . GLU A 1 93 ? 9.401 -9.466 -10.632 1.00 72.44 93 GLU A C 1
ATOM 752 O O . GLU A 1 93 ? 9.524 -10.145 -11.652 1.00 72.44 93 GLU A O 1
ATOM 757 N N . SER A 1 94 ? 9.759 -9.910 -9.430 1.00 66.38 94 SER A N 1
ATOM 758 C CA . SER A 1 94 ? 10.060 -11.308 -9.146 1.00 66.38 94 SER A CA 1
ATOM 759 C C . SER A 1 94 ? 9.704 -11.629 -7.700 1.00 66.38 94 SER A C 1
ATOM 761 O O . SER A 1 94 ? 10.298 -11.081 -6.770 1.00 66.38 94 SER A O 1
ATOM 763 N N . MET A 1 95 ? 8.748 -12.537 -7.500 1.00 64.88 95 MET A N 1
ATOM 764 C CA . MET A 1 95 ? 8.387 -13.082 -6.184 1.00 64.88 95 MET A CA 1
ATOM 765 C C . MET A 1 95 ? 8.005 -12.005 -5.146 1.00 64.88 95 MET A C 1
ATOM 767 O O . MET A 1 95 ? 8.342 -12.113 -3.968 1.00 64.88 95 MET A O 1
ATOM 771 N N . GLY A 1 96 ? 7.317 -10.944 -5.568 1.00 64.81 96 GLY A N 1
ATOM 772 C CA . GLY A 1 96 ? 6.925 -9.813 -4.722 1.00 64.81 96 GLY A CA 1
ATOM 773 C C . GLY A 1 96 ? 8.002 -8.738 -4.550 1.00 64.81 96 GLY A C 1
ATOM 774 O O . GLY A 1 96 ? 7.775 -7.763 -3.826 1.00 64.81 96 GLY A O 1
ATOM 775 N N . TRP A 1 97 ? 9.144 -8.881 -5.222 1.00 70.44 97 TRP A N 1
ATOM 776 C CA . TRP A 1 97 ? 10.212 -7.889 -5.261 1.00 70.44 97 TRP A CA 1
ATOM 777 C C . TRP A 1 97 ? 10.194 -7.108 -6.568 1.00 70.44 97 TRP A C 1
ATOM 779 O O . TRP A 1 97 ? 10.083 -7.677 -7.648 1.00 70.44 97 TRP A O 1
ATOM 789 N N . LEU A 1 98 ? 10.367 -5.797 -6.460 1.00 73.44 98 LEU A N 1
ATOM 790 C CA . LEU A 1 98 ? 10.682 -4.907 -7.561 1.00 73.44 98 LEU A CA 1
ATOM 791 C C . LEU A 1 98 ? 12.202 -4.816 -7.693 1.00 73.44 98 LEU A C 1
ATOM 793 O O . LEU A 1 98 ? 12.895 -4.477 -6.731 1.00 73.44 98 LEU A O 1
ATOM 797 N N . ILE A 1 99 ? 12.697 -5.108 -8.890 1.00 73.06 99 ILE A N 1
ATOM 798 C CA . ILE A 1 99 ? 14.106 -5.058 -9.267 1.00 73.06 99 ILE A CA 1
ATOM 799 C C . ILE A 1 99 ? 14.283 -3.926 -10.272 1.00 73.06 99 ILE A C 1
ATOM 801 O O . ILE A 1 99 ? 13.626 -3.920 -11.312 1.00 73.06 99 ILE A O 1
ATOM 805 N N . THR A 1 100 ? 15.193 -2.991 -9.996 1.00 72.94 100 THR A N 1
ATOM 806 C CA . THR A 1 100 ? 15.572 -1.931 -10.941 1.00 72.94 100 THR A CA 1
ATOM 807 C C . THR A 1 100 ? 16.951 -2.204 -11.548 1.00 72.94 100 THR A C 1
ATOM 809 O O . THR A 1 100 ? 17.923 -2.480 -10.843 1.00 72.94 100 THR A O 1
ATOM 812 N N . ILE A 1 101 ? 17.046 -2.142 -12.878 1.00 70.69 101 ILE A N 1
ATOM 813 C CA . ILE A 1 101 ? 18.264 -2.408 -13.655 1.00 70.69 101 ILE A CA 1
ATOM 814 C C . ILE A 1 101 ? 18.624 -1.152 -14.448 1.00 70.69 101 ILE A C 1
ATOM 816 O O . ILE A 1 101 ? 17.875 -0.727 -15.333 1.00 70.69 101 ILE A O 1
ATOM 820 N N . GLY A 1 102 ? 19.776 -0.557 -14.136 1.00 67.94 102 GLY A N 1
ATOM 821 C CA . GLY A 1 102 ? 20.206 0.690 -14.764 1.00 67.94 102 GLY A CA 1
ATOM 822 C C . GLY A 1 102 ? 20.885 0.538 -16.120 1.00 67.94 102 GLY A C 1
ATOM 823 O O . GLY A 1 102 ? 21.708 -0.353 -16.328 1.00 67.94 102 GLY A O 1
ATOM 824 N N . LYS A 1 103 ? 20.570 1.454 -17.045 1.00 62.53 103 LYS A N 1
ATOM 825 C CA . LYS A 1 103 ? 21.293 1.630 -18.314 1.00 62.53 103 LYS A CA 1
ATOM 826 C C . LYS A 1 103 ? 22.556 2.466 -18.063 1.00 62.53 103 LYS A C 1
ATOM 828 O O . LYS A 1 103 ? 22.537 3.682 -18.190 1.00 62.53 103 LYS A O 1
ATOM 833 N N . GLY A 1 104 ? 23.662 1.818 -17.711 1.00 54.22 104 GLY A N 1
ATOM 834 C CA . GLY A 1 104 ? 24.983 2.459 -17.671 1.00 54.22 104 GLY A CA 1
ATOM 835 C C . GLY A 1 104 ? 25.599 2.494 -16.274 1.00 54.22 104 GLY A C 1
ATOM 836 O O . GLY A 1 104 ? 25.135 3.203 -15.387 1.00 54.22 104 GLY A O 1
ATOM 837 N N . LYS A 1 105 ? 26.696 1.742 -16.132 1.00 47.00 105 LYS A N 1
ATOM 838 C CA . LYS A 1 105 ? 27.341 1.295 -14.886 1.00 47.00 105 LYS A CA 1
ATOM 839 C C . LYS A 1 105 ? 26.481 0.290 -14.127 1.00 47.00 105 LYS A C 1
ATOM 841 O O . LYS A 1 105 ? 25.356 0.581 -13.739 1.00 47.00 105 LYS A O 1
ATOM 846 N N . ILE A 1 106 ? 27.051 -0.897 -13.925 1.00 42.69 106 ILE A N 1
ATOM 847 C CA . ILE A 1 106 ? 26.511 -1.959 -13.076 1.00 42.69 106 ILE A CA 1
ATOM 848 C C . ILE A 1 106 ? 26.316 -1.354 -11.681 1.00 42.69 106 ILE A C 1
ATOM 850 O O . ILE A 1 106 ? 27.247 -1.260 -10.887 1.00 42.69 106 ILE A O 1
ATOM 854 N N . ARG A 1 107 ? 25.117 -0.843 -11.415 1.00 47.69 107 ARG A N 1
ATOM 855 C CA . ARG A 1 107 ? 24.646 -0.560 -10.067 1.00 47.69 107 ARG A CA 1
ATOM 856 C C . ARG A 1 107 ? 24.022 -1.853 -9.579 1.00 47.69 107 ARG A C 1
ATOM 858 O O . ARG A 1 107 ? 23.287 -2.493 -10.330 1.00 47.69 107 ARG A O 1
ATOM 865 N N . SER A 1 108 ? 24.357 -2.249 -8.356 1.00 48.47 108 SER A N 1
ATOM 866 C CA . SER A 1 108 ? 23.754 -3.413 -7.716 1.00 48.47 108 SER A CA 1
ATOM 867 C C . SER A 1 108 ? 22.229 -3.329 -7.842 1.00 48.47 108 SER A C 1
ATOM 869 O O . SER A 1 108 ? 21.687 -2.235 -7.635 1.00 48.47 108 SER A O 1
ATOM 871 N N . PRO A 1 109 ? 21.541 -4.432 -8.187 1.00 54.16 109 PRO A N 1
ATOM 872 C CA . PRO A 1 109 ? 20.089 -4.443 -8.244 1.00 54.16 109 PRO A CA 1
ATOM 873 C C . PRO A 1 109 ? 19.530 -3.936 -6.915 1.00 54.16 109 PRO A C 1
ATOM 875 O O . PRO A 1 109 ? 19.926 -4.417 -5.850 1.00 54.16 109 PRO A O 1
ATOM 878 N N . GLN A 1 110 ? 18.653 -2.935 -6.965 1.00 56.72 110 GLN A N 1
ATOM 879 C CA . GLN A 1 110 ? 17.915 -2.526 -5.777 1.00 56.72 110 GLN A CA 1
ATOM 880 C C . GLN A 1 110 ? 16.677 -3.401 -5.680 1.00 56.72 110 GLN A C 1
ATOM 882 O O . GLN A 1 110 ? 15.859 -3.426 -6.597 1.00 56.72 110 GLN A O 1
ATOM 887 N N . PHE A 1 111 ? 16.578 -4.125 -4.572 1.00 50.53 111 PHE A N 1
ATOM 888 C CA . PHE A 1 111 ? 15.432 -4.958 -4.253 1.00 50.53 111 PHE A CA 1
ATOM 889 C C . PHE A 1 111 ? 14.505 -4.170 -3.335 1.00 50.53 111 PHE A C 1
ATOM 891 O O . PHE A 1 111 ? 14.909 -3.739 -2.253 1.00 50.53 111 PHE A O 1
ATOM 898 N N . MET A 1 112 ? 13.259 -3.981 -3.757 1.00 56.47 112 MET A N 1
ATOM 899 C CA . MET A 1 112 ? 12.210 -3.410 -2.914 1.00 56.47 112 MET A CA 1
ATOM 900 C C . MET A 1 112 ? 11.007 -4.339 -2.863 1.00 56.47 112 MET A C 1
ATOM 902 O O . MET A 1 112 ? 10.562 -4.838 -3.887 1.00 56.47 112 MET A O 1
ATOM 906 N N . GLU A 1 113 ? 10.451 -4.562 -1.679 1.00 55.97 113 GLU A N 1
ATOM 907 C CA . GLU A 1 113 ? 9.242 -5.369 -1.535 1.00 55.97 113 GLU A CA 1
ATOM 908 C C . GLU A 1 113 ? 8.019 -4.554 -1.986 1.00 55.97 113 GLU A C 1
ATOM 910 O O . GLU A 1 113 ? 7.703 -3.513 -1.399 1.00 55.97 113 GLU A O 1
ATOM 915 N N . ILE A 1 114 ? 7.301 -5.029 -3.008 1.00 60.38 114 ILE A N 1
ATOM 916 C CA . ILE A 1 114 ? 6.160 -4.314 -3.611 1.00 60.38 114 ILE A CA 1
ATOM 917 C C . ILE A 1 114 ? 5.058 -4.081 -2.572 1.00 60.38 114 ILE A C 1
ATOM 919 O O . ILE A 1 114 ? 4.478 -2.996 -2.510 1.00 60.38 114 ILE A O 1
ATOM 923 N N . ARG A 1 115 ? 4.837 -5.056 -1.678 1.00 57.66 115 ARG A N 1
ATOM 924 C CA . ARG A 1 115 ? 3.841 -4.964 -0.597 1.00 57.66 115 ARG A CA 1
ATOM 925 C C . ARG A 1 115 ? 4.136 -3.823 0.383 1.00 57.66 115 ARG A C 1
ATOM 927 O O . ARG A 1 115 ? 3.208 -3.178 0.858 1.00 57.66 115 ARG A O 1
ATOM 934 N N . ARG A 1 116 ? 5.414 -3.531 0.660 1.00 54.06 116 ARG A N 1
ATOM 935 C CA . ARG A 1 116 ? 5.822 -2.423 1.547 1.00 54.06 116 ARG A CA 1
ATOM 936 C C . ARG A 1 116 ? 5.895 -1.086 0.824 1.00 54.06 116 ARG A C 1
ATOM 938 O O . ARG A 1 116 ? 5.686 -0.050 1.461 1.00 54.06 116 ARG A O 1
ATOM 945 N N . PHE A 1 117 ? 6.178 -1.105 -0.479 1.00 51.28 117 PHE A N 1
ATOM 946 C CA . PHE A 1 117 ? 6.314 0.101 -1.288 1.00 51.28 117 PHE A CA 1
ATOM 947 C C . PHE A 1 117 ? 5.000 0.879 -1.391 1.00 51.28 117 PHE A C 1
ATOM 949 O O . PHE A 1 117 ? 5.020 2.106 -1.308 1.00 51.28 117 PHE A O 1
ATOM 956 N N . VAL A 1 118 ? 3.855 0.186 -1.446 1.00 53.62 118 VAL A N 1
ATOM 957 C CA . VAL A 1 118 ? 2.509 0.797 -1.439 1.00 53.62 118 VAL A CA 1
ATOM 958 C C . VAL A 1 118 ? 2.185 1.519 -0.114 1.00 53.62 118 VAL A C 1
ATOM 960 O O . VAL A 1 118 ? 1.116 2.096 0.009 1.00 53.62 118 VAL A O 1
ATOM 963 N N . MET A 1 119 ? 3.104 1.591 0.859 1.00 49.22 119 MET A N 1
ATOM 964 C CA . MET A 1 119 ? 2.890 2.342 2.105 1.00 49.22 119 MET A CA 1
ATOM 965 C C . MET A 1 119 ? 3.981 3.337 2.511 1.00 49.22 119 MET A C 1
ATOM 967 O O . MET A 1 119 ? 3.833 4.011 3.533 1.00 49.22 119 MET A O 1
ATOM 971 N N . ASP A 1 120 ? 5.071 3.484 1.752 1.00 43.25 120 ASP A N 1
ATOM 972 C CA . ASP A 1 120 ? 6.129 4.426 2.144 1.00 43.25 120 ASP A CA 1
ATOM 973 C C . ASP A 1 120 ? 5.853 5.873 1.712 1.00 43.25 120 ASP A C 1
ATOM 975 O O . ASP A 1 120 ? 6.017 6.219 0.552 1.00 43.25 120 ASP A O 1
ATOM 979 N N . LYS A 1 121 ? 5.505 6.705 2.702 1.00 40.53 121 LYS A N 1
ATOM 980 C CA . LYS A 1 121 ? 5.443 8.181 2.715 1.00 40.53 121 LYS A CA 1
ATOM 981 C C . LYS A 1 121 ? 4.405 8.857 1.795 1.00 40.53 121 LYS A C 1
ATOM 983 O O . LYS A 1 121 ? 4.492 8.803 0.582 1.00 40.53 121 LYS A O 1
ATOM 988 N N . ASN A 1 122 ? 3.486 9.571 2.460 1.00 44.84 122 ASN A N 1
ATOM 989 C CA . ASN A 1 122 ? 2.562 10.601 1.960 1.00 44.84 122 ASN A CA 1
ATOM 990 C C . ASN A 1 122 ? 1.646 10.219 0.783 1.00 44.84 122 ASN A C 1
ATOM 992 O O . ASN A 1 122 ? 1.908 10.547 -0.358 1.00 44.84 122 ASN A O 1
ATOM 996 N N . TYR A 1 123 ? 0.499 9.618 1.115 1.00 50.84 123 TYR A N 1
ATOM 997 C CA . TYR A 1 123 ? -0.595 9.286 0.184 1.00 50.84 123 TYR A CA 1
ATOM 998 C C . TYR A 1 123 ? -1.655 10.390 0.044 1.00 50.84 123 TYR A C 1
ATOM 1000 O O . TYR A 1 123 ? -2.669 10.195 -0.616 1.00 50.84 123 TYR A O 1
ATOM 1008 N N . GLY A 1 124 ? -1.463 11.529 0.714 1.00 43.75 124 GLY A N 1
ATOM 1009 C CA . GLY A 1 124 ? -2.500 12.554 0.846 1.00 43.75 124 GLY A CA 1
ATOM 1010 C C . GLY A 1 124 ? -2.780 13.366 -0.423 1.00 43.75 124 GLY A C 1
ATOM 1011 O O . GLY A 1 124 ? -3.798 14.045 -0.457 1.00 43.75 124 GLY A O 1
ATOM 1012 N N . SER A 1 125 ? -1.910 13.317 -1.438 1.00 44.84 125 SER A N 1
ATOM 1013 C CA . SER A 1 125 ? -1.949 14.238 -2.587 1.00 44.84 125 SER A CA 1
ATOM 1014 C C . SER A 1 125 ? -1.991 13.584 -3.974 1.00 44.84 125 SER A C 1
ATOM 1016 O O . SER A 1 125 ? -2.204 14.296 -4.950 1.00 44.84 125 SER A O 1
ATOM 1018 N N . ASP A 1 126 ? -1.827 12.260 -4.087 1.00 44.34 126 ASP A N 1
ATOM 1019 C CA . ASP A 1 126 ? -1.387 11.646 -5.359 1.00 44.34 126 ASP A CA 1
ATOM 1020 C C . ASP A 1 126 ? -2.427 10.708 -6.011 1.00 44.34 126 ASP A C 1
ATOM 1022 O O . ASP A 1 126 ? -2.125 9.987 -6.966 1.00 44.34 126 ASP A O 1
ATOM 1026 N N . LEU A 1 127 ? -3.664 10.700 -5.503 1.00 52.88 127 LEU A N 1
ATOM 1027 C CA . LEU A 1 127 ? -4.783 9.952 -6.084 1.00 52.88 127 LEU A CA 1
ATOM 1028 C C . LEU A 1 127 ? -5.474 10.798 -7.157 1.00 52.88 127 LEU A C 1
ATOM 1030 O O . LEU A 1 127 ? -6.133 11.788 -6.841 1.00 52.88 127 LEU A O 1
ATOM 1034 N N . GLN A 1 128 ? -5.362 10.386 -8.418 1.00 45.72 128 GLN A N 1
ATOM 1035 C CA . GLN A 1 128 ? -6.145 10.951 -9.516 1.00 45.72 128 GLN A CA 1
ATOM 1036 C C . GLN A 1 128 ? -7.138 9.908 -10.025 1.00 45.72 128 GLN A C 1
ATOM 1038 O O . GLN A 1 128 ? -6.800 8.742 -10.235 1.00 45.72 128 GLN A O 1
ATOM 1043 N N . LYS A 1 129 ? -8.386 10.341 -10.204 1.00 38.53 129 LYS A N 1
ATOM 1044 C CA . LYS A 1 129 ? -9.441 9.555 -10.838 1.00 38.53 129 LYS A CA 1
ATOM 1045 C C . LYS A 1 129 ? -9.435 9.926 -12.321 1.00 38.53 129 LYS A C 1
ATOM 1047 O O . LYS A 1 129 ? -9.565 11.110 -12.624 1.00 38.53 129 LYS A O 1
ATOM 1052 N N . TYR A 1 130 ? -9.212 8.9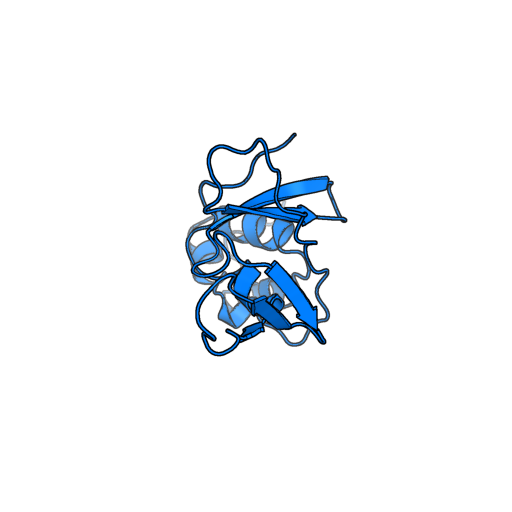46 -13.191 1.00 36.72 130 TYR A N 1
ATOM 1053 C CA . TYR A 1 130 ? -9.420 9.101 -14.632 1.00 36.72 130 TYR A CA 1
ATOM 1054 C C . TYR A 1 130 ? -10.903 8.942 -14.966 1.00 36.72 130 TYR A C 1
ATOM 1056 O O . TYR A 1 130 ? -11.570 8.131 -14.279 1.00 36.72 130 TYR A O 1
#

Sequence (130 aa):
MADWSELQHDLLVVIVKLINLIEDYLSFRTICKSWYVVATKGNFNSDLPRVPWLMLAEDEDDDDRTCRKFFSLYNGMVLKKSILGAVGNRCMESMGWLITIGKGKIRSPQFMEIRRFVMDKNYGSDLQKY

Radius of gyration: 17.0 Å; chains: 1; bounding box: 55×28×45 Å

Secondary structure (DSSP, 8-state):
----TT--HHHHHHHHHH---HHHHHHHHHS-HHHHHH--HHHH--SS---PPEEPPPPTT-S-TTEEEEE-TTT--EEEEE-TTTTTEEEEEETTEEEEEESSS-PPPEEEEHHHHTTSS--SS-EE--

Organism: Capsicum annuum (NCBI:txid4072)

InterPro domains:
  IPR050942 Arabidopsis F-box involved in BR signaling [PTHR44259] (6-102)

Foldseek 3Di:
DDDCVPPDLVVLLVVLLPDQEPVVLVVQLPPDDSSVVSSDLVSNPHPDHHQFWAWDDDDPPDPCLQWIWTADPPPGWIFIDGDVQQRQWDWDDDPQWIWTHHDDDPDPTDTDRRSSVSDPDDPPPTTDDD